Protein AF-A0A840BQQ6-F1 (afdb_mono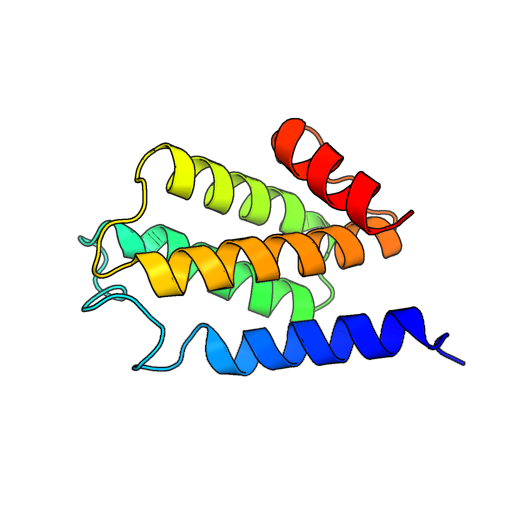mer_lite)

Radius of gyration: 14.08 Å; chains: 1; bounding box: 39×33×35 Å

Organism: NCBI:txid1193620

Foldseek 3Di:
DDPPVVVVLVVLLVVLVVQLPDPVQAFPPLCDPPDLNVLLSVLVVVLSVCVVVVVLQCNLLSLLVNVVSCVVPPDDPRCVRSVVSSLVNSLSSCVVSVVVVHDSPPSHDPVSVVVSVVVVD

Sequence (121 aa):
MMGPSELELFEQIAKFHRELNRAEVVPPNCYRRNKVHYDLVSYINNIIGLVLSENYEVIPVFIGRALSHMEAFPSNSESLHYYSCVNRYLALVATLVLSRGVSLGDFVPAPFVEAICVNAS

Structure (mmCIF, N/CA/C/O backbone):
data_AF-A0A840BQQ6-F1
#
_entry.id   AF-A0A840BQQ6-F1
#
loop_
_atom_site.group_PDB
_atom_site.id
_atom_site.type_symbol
_atom_site.label_atom_id
_atom_site.label_alt_id
_atom_site.label_comp_id
_atom_site.label_asym_id
_atom_site.label_entity_id
_atom_site.label_seq_id
_atom_site.pdbx_PDB_ins_code
_atom_site.Cartn_x
_atom_site.Cartn_y
_atom_site.Cartn_z
_atom_site.occupancy
_atom_site.B_iso_or_equiv
_atom_site.auth_seq_id
_atom_site.auth_comp_id
_atom_site.auth_asym_id
_atom_site.auth_atom_id
_atom_site.pdbx_PDB_model_num
ATOM 1 N N . MET A 1 1 ? -22.653 6.569 12.308 1.00 38.62 1 MET A N 1
ATOM 2 C CA . MET A 1 1 ? -22.471 7.667 11.335 1.00 38.62 1 MET A CA 1
ATOM 3 C C . MET A 1 1 ? -20.981 7.727 11.058 1.00 38.62 1 MET A C 1
ATOM 5 O O . MET A 1 1 ? -20.256 8.098 11.969 1.00 38.62 1 MET A O 1
ATOM 9 N N . MET A 1 2 ? -20.514 7.246 9.902 1.00 47.22 2 MET A N 1
ATOM 10 C CA . MET A 1 2 ? -19.114 7.459 9.509 1.00 47.22 2 MET A CA 1
ATOM 11 C C . MET A 1 2 ? -18.951 8.949 9.211 1.00 47.22 2 MET A C 1
ATOM 13 O O . MET A 1 2 ? -19.800 9.529 8.531 1.00 47.22 2 MET A O 1
ATOM 17 N N . GLY A 1 3 ? -17.930 9.582 9.787 1.00 41.28 3 GLY A N 1
ATOM 18 C CA . GLY A 1 3 ? -17.618 10.975 9.485 1.00 41.28 3 GLY A CA 1
ATOM 19 C C . GLY A 1 3 ? -17.190 11.124 8.019 1.00 41.28 3 GLY A C 1
ATOM 20 O O . GLY A 1 3 ? -16.698 10.154 7.436 1.00 41.28 3 GLY A O 1
ATOM 21 N N . PRO A 1 4 ? -17.351 12.316 7.419 1.00 52.28 4 PRO A N 1
ATOM 22 C CA . PRO A 1 4 ? -17.025 12.559 6.013 1.00 52.28 4 PRO A CA 1
ATOM 23 C C . PRO A 1 4 ? -15.598 12.131 5.605 1.00 52.28 4 PRO A C 1
ATOM 25 O O . PRO A 1 4 ? -15.413 11.693 4.479 1.00 52.28 4 PRO A O 1
ATOM 28 N N . SER A 1 5 ? -14.619 12.116 6.521 1.00 80.94 5 SER A N 1
ATOM 29 C CA . SER A 1 5 ? -13.230 11.714 6.233 1.00 80.94 5 SER A CA 1
ATOM 30 C C . SER A 1 5 ? -12.984 10.202 6.092 1.00 80.94 5 SER A C 1
ATOM 32 O O . SER A 1 5 ? -12.063 9.794 5.386 1.00 80.94 5 SER A O 1
ATOM 34 N N . GLU A 1 6 ? -13.770 9.344 6.752 1.00 83.50 6 GLU A N 1
ATOM 35 C CA . GLU A 1 6 ? -13.537 7.889 6.731 1.00 83.50 6 GLU A CA 1
ATOM 36 C C . GLU A 1 6 ? -14.132 7.251 5.471 1.00 83.50 6 GLU A C 1
ATOM 38 O O . GLU A 1 6 ? -13.497 6.410 4.834 1.00 83.50 6 GLU A O 1
ATOM 43 N N . LEU A 1 7 ? -15.327 7.698 5.071 1.00 86.69 7 LEU A N 1
ATOM 44 C CA . LEU A 1 7 ? -15.963 7.253 3.832 1.00 86.69 7 LEU A CA 1
ATOM 45 C C . LEU A 1 7 ? -15.095 7.597 2.613 1.00 86.69 7 LEU A C 1
ATOM 47 O O . LEU A 1 7 ? -14.828 6.727 1.786 1.00 86.69 7 LEU A O 1
ATOM 51 N N . GLU A 1 8 ? -14.584 8.829 2.547 1.00 90.56 8 GLU A N 1
ATOM 52 C CA . GLU A 1 8 ? -13.683 9.278 1.480 1.00 90.56 8 GLU A CA 1
ATOM 53 C C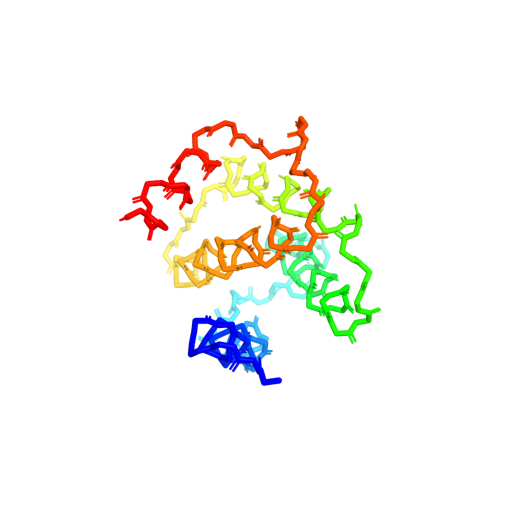 . GLU A 1 8 ? -12.391 8.447 1.415 1.00 90.56 8 GLU A C 1
ATOM 55 O O . GLU A 1 8 ? -11.898 8.138 0.325 1.00 90.56 8 GLU A O 1
ATOM 60 N N . LEU A 1 9 ? -11.838 8.045 2.566 1.00 91.81 9 LEU A N 1
ATOM 61 C CA . LEU A 1 9 ? -10.665 7.172 2.624 1.00 91.81 9 LEU A CA 1
ATOM 62 C C . LEU A 1 9 ? -10.972 5.788 2.034 1.00 91.81 9 LEU A C 1
ATOM 64 O O . LEU A 1 9 ? -10.213 5.287 1.198 1.00 91.81 9 LEU A O 1
ATOM 68 N N . PHE A 1 10 ? -12.097 5.184 2.421 1.00 93.19 10 PHE A N 1
ATOM 69 C CA . PHE A 1 10 ? -12.512 3.883 1.894 1.00 93.19 10 PHE A CA 1
ATOM 70 C C . PHE A 1 10 ? -12.807 3.919 0.397 1.00 93.19 10 PHE A C 1
ATOM 72 O O . PHE A 1 10 ? -12.411 2.998 -0.320 1.00 93.19 10 PHE A O 1
ATOM 79 N N . GLU A 1 11 ? -13.446 4.974 -0.104 1.00 94.69 11 GLU A N 1
ATOM 80 C CA . GLU A 1 11 ? -13.712 5.134 -1.535 1.00 94.69 11 GLU A CA 1
ATOM 81 C C . GLU A 1 11 ? -12.416 5.224 -2.352 1.00 94.69 11 GLU A C 1
ATOM 83 O O . GLU A 1 11 ? -12.290 4.576 -3.401 1.00 94.69 11 GLU A O 1
ATOM 88 N N . GLN A 1 12 ? -11.423 5.964 -1.853 1.00 95.38 12 GLN A N 1
ATOM 89 C CA . GLN A 1 12 ? -10.105 6.055 -2.483 1.00 95.38 12 GLN A CA 1
ATOM 90 C C . GLN A 1 12 ? -9.365 4.713 -2.457 1.00 95.38 12 GLN A C 1
ATOM 92 O O . GLN A 1 12 ? -8.835 4.283 -3.484 1.00 95.38 12 GLN A O 1
ATOM 97 N N . ILE A 1 13 ? -9.368 4.013 -1.320 1.00 96.94 13 ILE A N 1
ATOM 98 C CA . ILE A 1 13 ? -8.776 2.673 -1.195 1.00 96.94 13 ILE A CA 1
ATOM 99 C C . ILE A 1 13 ? -9.452 1.692 -2.165 1.00 96.94 13 ILE A C 1
ATOM 101 O O . ILE A 1 13 ? -8.769 0.986 -2.910 1.00 96.94 13 ILE A O 1
ATOM 105 N N . ALA A 1 14 ? -10.785 1.696 -2.229 1.00 96.31 14 ALA A N 1
ATOM 106 C CA . ALA A 1 14 ? -11.554 0.833 -3.120 1.00 96.31 14 ALA A CA 1
ATOM 107 C C . ALA A 1 14 ? -11.288 1.139 -4.602 1.00 96.31 14 ALA A C 1
ATOM 109 O O . ALA A 1 14 ? -11.308 0.232 -5.440 1.00 96.31 14 ALA A O 1
ATOM 110 N N . LYS A 1 15 ? -11.018 2.403 -4.953 1.00 96.62 15 LYS A N 1
ATOM 111 C CA . LYS A 1 15 ? -10.566 2.770 -6.301 1.00 96.62 15 LYS A CA 1
ATOM 112 C C . LYS A 1 15 ? -9.240 2.084 -6.637 1.00 96.62 15 LYS A C 1
ATOM 114 O O . LYS A 1 15 ? -9.156 1.436 -7.678 1.00 96.62 15 LYS A O 1
ATOM 119 N N . PHE A 1 16 ? -8.259 2.131 -5.739 1.00 97.69 16 PHE A N 1
ATOM 120 C CA . PHE A 1 16 ? -6.977 1.452 -5.943 1.00 97.69 16 PHE A CA 1
ATOM 121 C C . PHE A 1 16 ? -7.102 -0.071 -6.017 1.00 97.69 16 PHE A C 1
ATOM 123 O O . PHE A 1 16 ? -6.441 -0.685 -6.855 1.00 97.69 16 PHE A O 1
ATOM 130 N N . HIS A 1 17 ? -7.984 -0.691 -5.224 1.00 96.81 17 HIS A N 1
ATOM 131 C CA . HIS A 1 17 ? -8.252 -2.136 -5.315 1.00 96.81 17 HIS A CA 1
ATOM 132 C C . HIS A 1 17 ? -8.684 -2.564 -6.722 1.00 96.81 17 HIS A C 1
ATOM 134 O O . HIS A 1 17 ? -8.310 -3.640 -7.185 1.00 96.81 17 HIS A O 1
ATOM 140 N N . ARG A 1 18 ? -9.439 -1.706 -7.420 1.00 94.06 18 ARG A N 1
ATOM 141 C CA . ARG A 1 18 ? -9.864 -1.941 -8.807 1.00 94.06 18 ARG A CA 1
ATOM 142 C C . ARG A 1 18 ? -8.781 -1.630 -9.837 1.00 94.06 18 ARG A C 1
ATOM 144 O O . ARG A 1 18 ? -8.871 -2.137 -10.948 1.00 94.06 18 ARG A O 1
ATOM 151 N N . GLU A 1 19 ? -7.803 -0.788 -9.512 1.00 95.50 19 GLU A N 1
ATOM 152 C CA . GLU A 1 19 ? -6.789 -0.292 -10.453 1.00 95.50 19 GLU A CA 1
ATOM 153 C C . GLU A 1 19 ? -5.489 -1.104 -10.427 1.00 95.50 19 GLU A C 1
ATOM 155 O O . GLU A 1 19 ? -4.955 -1.422 -11.487 1.00 95.50 19 GLU A O 1
ATOM 160 N N . LEU A 1 20 ? -4.998 -1.492 -9.247 1.00 96.06 20 LEU A N 1
ATOM 161 C CA . LEU A 1 20 ? -3.646 -2.044 -9.057 1.00 96.06 20 LEU A CA 1
ATOM 162 C C . LEU A 1 20 ? -3.408 -3.429 -9.682 1.00 96.06 20 LEU A C 1
ATOM 164 O O . LEU A 1 20 ? -2.266 -3.870 -9.736 1.00 96.06 20 LEU A O 1
ATOM 168 N N . ASN A 1 21 ? -4.452 -4.101 -10.171 1.00 92.44 21 ASN A N 1
ATOM 169 C CA . ASN A 1 21 ? -4.346 -5.357 -10.925 1.00 92.44 21 ASN A CA 1
ATOM 170 C C . ASN A 1 21 ? -4.819 -5.236 -12.381 1.00 92.44 21 ASN A C 1
ATOM 172 O O . ASN A 1 21 ? -4.933 -6.246 -13.076 1.00 92.44 21 ASN A O 1
ATOM 176 N N . ARG A 1 22 ? -5.127 -4.027 -12.865 1.00 94.81 22 ARG A N 1
ATOM 177 C CA . ARG A 1 22 ? -5.519 -3.842 -14.268 1.00 94.81 22 ARG A CA 1
ATOM 178 C C . ARG A 1 22 ? -4.319 -4.072 -15.175 1.00 94.81 22 ARG A C 1
ATOM 180 O O . ARG A 1 22 ? -3.210 -3.645 -14.856 1.00 94.81 22 ARG A O 1
ATOM 187 N N . ALA A 1 23 ? -4.562 -4.701 -16.323 1.00 91.88 23 ALA A N 1
ATOM 188 C CA . ALA A 1 23 ? -3.521 -5.041 -17.290 1.00 91.88 23 ALA A CA 1
ATOM 189 C C . ALA A 1 23 ? -2.743 -3.809 -17.781 1.00 91.88 23 ALA A C 1
ATOM 191 O O . ALA A 1 23 ? -1.561 -3.920 -18.088 1.00 91.88 23 ALA A O 1
ATOM 192 N N . GLU A 1 24 ? -3.387 -2.640 -17.815 1.00 93.00 24 GLU A N 1
ATOM 193 C CA . GLU A 1 24 ? -2.779 -1.377 -18.245 1.00 93.00 24 GLU A CA 1
ATOM 194 C C . GLU A 1 24 ? -1.968 -0.679 -17.138 1.00 93.00 24 GLU A C 1
ATOM 196 O O . GLU A 1 24 ? -1.270 0.295 -17.410 1.00 93.00 24 GLU A O 1
ATOM 201 N N . VAL A 1 25 ? -2.082 -1.143 -15.890 1.00 93.69 25 VAL A N 1
ATOM 202 C CA . VAL A 1 25 ? -1.457 -0.525 -14.710 1.00 93.69 25 VAL A CA 1
ATOM 203 C C . VAL A 1 25 ? -0.264 -1.340 -14.225 1.00 93.69 25 VAL A C 1
ATOM 205 O O . VAL A 1 25 ? 0.751 -0.767 -13.827 1.00 93.69 25 VAL A O 1
ATOM 208 N N . VAL A 1 26 ? -0.375 -2.669 -14.233 1.00 94.81 26 VAL A N 1
ATOM 209 C CA . VAL A 1 26 ? 0.698 -3.544 -13.752 1.00 94.81 26 VAL A CA 1
ATOM 210 C C . VAL A 1 26 ? 1.896 -3.567 -14.709 1.00 94.81 26 VAL A C 1
ATOM 212 O O . VAL A 1 26 ? 1.714 -3.483 -15.925 1.00 94.81 26 VAL A O 1
ATOM 215 N N . PRO A 1 27 ? 3.132 -3.743 -14.204 1.00 93.81 27 PRO A N 1
ATOM 216 C CA . PRO A 1 27 ? 4.296 -3.858 -15.069 1.00 93.81 27 PRO A CA 1
ATOM 217 C C . PRO A 1 27 ? 4.212 -5.102 -15.974 1.00 93.81 27 PRO A C 1
ATOM 219 O O . PRO A 1 27 ? 3.694 -6.146 -15.554 1.00 93.81 27 PRO A O 1
ATOM 222 N N . PRO A 1 28 ? 4.787 -5.065 -17.187 1.00 91.31 28 PRO A N 1
ATOM 223 C CA . PRO A 1 28 ? 4.784 -6.211 -18.087 1.00 91.31 28 PRO A CA 1
ATOM 224 C C . PRO A 1 28 ? 5.361 -7.476 -17.435 1.00 91.31 28 PRO A C 1
ATOM 226 O O . PRO A 1 28 ? 6.443 -7.472 -16.851 1.00 91.31 28 PRO A O 1
ATOM 229 N N . ASN A 1 29 ? 4.665 -8.607 -17.592 1.00 90.56 29 ASN A N 1
ATOM 230 C CA . ASN A 1 29 ? 5.073 -9.918 -17.066 1.00 90.56 29 ASN A CA 1
ATOM 231 C C . ASN A 1 29 ? 5.260 -9.989 -15.535 1.00 90.56 29 ASN A C 1
ATOM 233 O O . ASN A 1 29 ? 5.891 -10.938 -15.060 1.00 90.56 29 ASN A O 1
ATOM 237 N N . CYS A 1 30 ? 4.712 -9.050 -14.758 1.00 90.38 30 CYS A N 1
ATOM 238 C CA . CYS A 1 30 ? 4.908 -8.993 -13.306 1.00 90.38 30 CYS A CA 1
ATOM 239 C C . CYS A 1 30 ? 4.442 -10.254 -12.559 1.00 90.38 30 CYS A C 1
ATOM 241 O O . CYS A 1 30 ? 4.965 -10.553 -11.499 1.00 90.38 30 CYS A O 1
ATOM 243 N N . TYR A 1 31 ? 3.522 -11.047 -13.116 1.00 91.12 31 TYR A N 1
ATOM 244 C CA . TYR A 1 31 ? 3.052 -12.293 -12.494 1.00 91.12 31 TYR A CA 1
ATOM 245 C C . TYR A 1 31 ? 3.985 -13.500 -12.698 1.00 91.12 31 TYR A C 1
ATOM 247 O O . TYR A 1 31 ? 3.691 -14.602 -12.231 1.00 91.12 31 TYR A O 1
ATOM 255 N N . ARG A 1 32 ? 5.128 -13.331 -13.378 1.00 92.44 32 ARG A N 1
ATOM 256 C CA . ARG A 1 32 ? 6.155 -14.377 -13.473 1.00 92.44 32 ARG A CA 1
ATOM 257 C C . ARG A 1 32 ? 7.092 -14.289 -12.270 1.00 92.44 32 ARG A C 1
ATOM 259 O O . ARG A 1 32 ? 7.750 -13.275 -12.086 1.00 92.44 32 ARG A O 1
ATOM 266 N N . ARG A 1 33 ? 7.233 -15.384 -11.516 1.00 86.50 33 ARG A N 1
ATOM 267 C CA . ARG A 1 33 ? 8.048 -15.448 -10.281 1.00 86.50 33 ARG A CA 1
ATOM 268 C C . ARG A 1 33 ? 9.509 -15.027 -10.434 1.00 86.50 33 ARG A C 1
ATOM 270 O O . ARG A 1 33 ? 10.132 -14.634 -9.464 1.00 86.50 33 ARG A O 1
ATOM 277 N N . ASN A 1 34 ? 10.071 -15.138 -11.635 1.00 88.38 34 ASN A N 1
ATOM 278 C CA . ASN A 1 34 ? 11.449 -14.741 -11.913 1.00 88.38 34 ASN A CA 1
ATOM 279 C C . ASN A 1 34 ? 11.592 -13.265 -12.327 1.00 88.38 34 ASN A C 1
ATOM 281 O O . ASN A 1 34 ? 12.663 -12.864 -12.781 1.00 88.38 34 ASN A O 1
ATOM 285 N N . LYS A 1 35 ? 10.521 -12.466 -12.251 1.00 90.69 35 LYS A N 1
ATOM 286 C CA . LYS A 1 35 ? 10.542 -11.033 -12.555 1.00 90.69 35 LYS A CA 1
ATOM 287 C C . LYS A 1 35 ? 10.590 -10.227 -11.271 1.00 90.69 35 LYS A C 1
ATOM 289 O O . LYS A 1 35 ? 9.881 -10.528 -10.322 1.00 90.69 35 LYS A O 1
ATOM 294 N N . VAL A 1 36 ? 11.381 -9.156 -11.300 1.00 91.44 36 VAL A N 1
ATOM 295 C CA . VAL A 1 36 ? 11.613 -8.280 -10.145 1.00 91.44 36 VAL A CA 1
ATOM 296 C C . VAL A 1 36 ? 10.304 -7.783 -9.523 1.00 91.44 36 VAL A C 1
ATOM 298 O O . VAL A 1 36 ? 10.124 -7.881 -8.322 1.00 91.44 36 VAL A O 1
ATOM 301 N N . HIS A 1 37 ? 9.324 -7.373 -10.332 1.00 93.25 37 HIS A N 1
ATOM 302 C CA . HIS A 1 37 ? 8.067 -6.811 -9.826 1.00 93.25 37 HIS A CA 1
ATOM 303 C C . HIS A 1 37 ? 7.075 -7.842 -9.260 1.00 93.25 37 HIS A C 1
ATOM 305 O O . HIS A 1 37 ? 6.025 -7.441 -8.760 1.00 93.25 37 HIS A O 1
ATOM 311 N N . TYR A 1 38 ? 7.375 -9.146 -9.325 1.00 95.94 38 TYR A N 1
ATOM 312 C CA . TYR A 1 38 ? 6.488 -10.188 -8.797 1.00 95.94 38 TYR A CA 1
ATOM 313 C C . TYR A 1 38 ? 6.235 -10.028 -7.301 1.00 95.94 38 TYR A C 1
ATOM 315 O O . TYR A 1 38 ? 5.088 -10.115 -6.855 1.00 95.94 38 TYR A O 1
ATOM 323 N N . ASP A 1 39 ? 7.292 -9.753 -6.540 1.00 96.81 39 ASP A N 1
ATOM 324 C CA . ASP A 1 39 ? 7.196 -9.602 -5.092 1.00 96.81 39 ASP A CA 1
ATOM 325 C C . ASP A 1 39 ? 6.354 -8.383 -4.729 1.00 96.81 39 ASP A C 1
ATOM 327 O O . ASP A 1 39 ? 5.419 -8.507 -3.941 1.00 96.81 39 ASP A O 1
ATOM 331 N N . LEU A 1 40 ? 6.602 -7.233 -5.370 1.00 97.44 40 LEU A N 1
ATOM 332 C CA . LEU A 1 40 ? 5.828 -6.018 -5.122 1.00 97.44 40 LEU A CA 1
ATOM 333 C C . LEU A 1 40 ? 4.338 -6.234 -5.396 1.00 97.44 40 LEU A C 1
ATOM 335 O O . LEU A 1 40 ? 3.515 -5.967 -4.526 1.00 97.44 40 LEU A O 1
ATOM 339 N N . VAL A 1 41 ? 3.986 -6.782 -6.563 1.00 97.19 41 VAL A N 1
ATOM 340 C CA . VAL A 1 41 ? 2.583 -7.067 -6.908 1.00 97.19 41 VAL A CA 1
ATOM 341 C C . VAL A 1 41 ? 1.956 -8.047 -5.913 1.00 97.19 41 VAL A C 1
ATOM 343 O O . VAL A 1 41 ? 0.810 -7.871 -5.500 1.00 97.19 41 VAL A O 1
ATOM 346 N N . SER A 1 42 ? 2.713 -9.050 -5.467 1.00 97.94 42 SER A N 1
ATOM 347 C CA . SER A 1 42 ? 2.251 -10.012 -4.463 1.00 97.94 42 SER A CA 1
ATOM 348 C C . SER A 1 42 ? 2.024 -9.362 -3.095 1.00 97.94 42 SER A C 1
ATOM 350 O O . SER A 1 42 ? 1.033 -9.668 -2.432 1.00 97.94 42 SER A O 1
ATOM 352 N N . TYR A 1 43 ? 2.896 -8.449 -2.659 1.00 98.38 43 TYR A N 1
ATOM 353 C CA . TYR A 1 43 ? 2.707 -7.699 -1.415 1.00 98.38 43 TYR A CA 1
ATOM 354 C C . TYR A 1 43 ? 1.459 -6.825 -1.481 1.00 98.38 43 TYR A C 1
ATOM 356 O O . TYR A 1 43 ? 0.650 -6.863 -0.558 1.00 98.38 43 TYR A O 1
ATOM 364 N N . ILE A 1 44 ? 1.245 -6.123 -2.593 1.00 98.44 44 ILE A N 1
ATOM 365 C CA . ILE A 1 44 ? 0.056 -5.290 -2.794 1.00 98.44 44 ILE A CA 1
ATOM 366 C C . ILE A 1 44 ? -1.219 -6.131 -2.784 1.00 98.44 44 ILE A C 1
ATOM 368 O O . ILE A 1 44 ? -2.174 -5.776 -2.098 1.00 98.44 44 ILE A O 1
ATOM 372 N N . ASN A 1 45 ? -1.220 -7.287 -3.444 1.00 98.19 45 ASN A N 1
ATOM 373 C CA . ASN A 1 45 ? -2.368 -8.194 -3.423 1.00 98.19 45 ASN A CA 1
ATOM 374 C C . ASN A 1 45 ? -2.660 -8.754 -2.027 1.00 98.19 45 ASN A C 1
ATOM 376 O O . ASN A 1 45 ? -3.827 -8.860 -1.648 1.00 98.19 45 ASN A O 1
ATOM 380 N N . ASN A 1 46 ? -1.625 -9.049 -1.237 1.00 98.56 46 ASN A N 1
ATOM 381 C CA . ASN A 1 46 ? -1.809 -9.434 0.160 1.00 98.56 46 ASN A CA 1
ATOM 382 C C . ASN A 1 46 ? -2.392 -8.284 0.988 1.00 98.56 46 ASN A C 1
ATOM 384 O O . ASN A 1 46 ? -3.326 -8.517 1.747 1.00 98.56 46 ASN A O 1
ATOM 388 N N . ILE A 1 47 ? -1.912 -7.047 0.816 1.00 98.56 47 ILE A N 1
ATOM 389 C CA . ILE A 1 47 ? -2.472 -5.877 1.512 1.00 98.56 47 ILE A CA 1
ATOM 390 C C . ILE A 1 47 ? -3.951 -5.696 1.154 1.00 98.56 47 ILE A C 1
ATOM 392 O O . ILE A 1 47 ? -4.766 -5.523 2.055 1.00 98.56 47 ILE A O 1
ATOM 396 N N . ILE A 1 48 ? -4.321 -5.800 -0.127 1.00 98.50 48 ILE A N 1
ATOM 397 C CA . ILE A 1 48 ? -5.726 -5.734 -0.560 1.00 98.50 48 ILE A CA 1
ATOM 398 C C . ILE A 1 48 ? -6.553 -6.808 0.157 1.00 98.50 48 ILE A C 1
ATOM 400 O O . ILE A 1 48 ? -7.583 -6.489 0.749 1.00 98.50 48 ILE A O 1
ATOM 404 N N . GLY A 1 49 ? -6.087 -8.060 0.156 1.00 98.50 49 GLY A N 1
ATOM 405 C CA . GLY A 1 49 ? -6.764 -9.159 0.846 1.00 98.50 49 GLY A CA 1
ATOM 406 C C . GLY A 1 49 ? -6.918 -8.919 2.351 1.00 98.50 49 GLY A C 1
ATOM 407 O O . GLY A 1 49 ? -7.991 -9.165 2.901 1.00 98.50 49 GLY A O 1
ATOM 408 N N . LEU A 1 50 ? -5.885 -8.388 3.008 1.00 98.50 50 LEU A N 1
ATOM 409 C CA . LEU A 1 50 ? -5.904 -8.059 4.436 1.00 98.50 50 LEU A CA 1
ATOM 410 C C . LEU A 1 50 ? -6.864 -6.908 4.756 1.00 98.50 50 LEU A C 1
ATOM 412 O O . LEU A 1 50 ? -7.592 -7.004 5.740 1.00 98.50 50 LEU A O 1
ATOM 416 N N . VAL A 1 51 ? -6.924 -5.867 3.917 1.00 97.94 51 VAL A N 1
ATOM 417 C CA . VAL A 1 51 ? -7.902 -4.773 4.061 1.00 97.94 51 VAL A CA 1
ATOM 418 C C . VAL A 1 51 ? -9.328 -5.305 3.931 1.00 97.94 51 VAL A C 1
ATOM 420 O O . VAL A 1 51 ? -10.166 -4.989 4.770 1.00 97.94 51 VAL A O 1
ATOM 423 N N . LEU A 1 52 ? -9.600 -6.122 2.908 1.00 97.50 52 LEU A N 1
ATOM 424 C CA . LEU A 1 52 ? -10.928 -6.705 2.671 1.00 97.50 52 LEU A CA 1
ATOM 425 C C . LEU A 1 52 ? -11.356 -7.689 3.768 1.00 97.50 52 LEU A C 1
ATOM 427 O O . LEU A 1 52 ? -12.548 -7.895 3.966 1.00 97.50 52 LEU A O 1
ATOM 431 N N . SER A 1 53 ? -10.390 -8.295 4.457 1.00 97.81 53 SER A N 1
ATOM 432 C CA . SER A 1 53 ? -10.626 -9.243 5.554 1.00 97.81 53 SER A CA 1
ATOM 433 C C . SER A 1 53 ? -10.531 -8.592 6.938 1.00 97.81 53 SER A C 1
ATOM 435 O O . SER A 1 53 ? -10.543 -9.308 7.934 1.00 97.81 53 SER A O 1
ATOM 437 N N . GLU A 1 54 ? -10.363 -7.266 7.000 1.00 96.81 54 GLU A N 1
ATOM 438 C CA . GLU A 1 54 ? -10.212 -6.478 8.234 1.00 96.81 54 GLU A CA 1
ATOM 439 C C . GLU A 1 54 ? -9.063 -6.947 9.153 1.00 96.81 54 GLU A C 1
ATOM 441 O O . GLU A 1 54 ? -9.046 -6.684 10.355 1.00 96.81 54 GLU A O 1
ATOM 446 N N . ASN A 1 55 ? -8.051 -7.613 8.590 1.00 97.44 55 ASN A N 1
ATOM 447 C CA . ASN A 1 55 ? -6.881 -8.087 9.328 1.00 97.44 55 ASN A CA 1
ATOM 448 C C . ASN A 1 55 ? -5.767 -7.030 9.305 1.00 97.44 55 ASN A C 1
ATOM 450 O O . ASN A 1 55 ? -4.734 -7.189 8.646 1.00 97.44 55 ASN A O 1
ATOM 454 N N . TYR A 1 56 ? -6.014 -5.918 9.999 1.00 96.31 56 TYR A N 1
ATOM 455 C CA . TYR A 1 56 ? -5.153 -4.734 9.965 1.00 96.31 56 TYR A CA 1
ATOM 456 C C . TYR A 1 56 ? -3.792 -4.933 10.650 1.00 96.31 56 TYR A C 1
ATOM 458 O O . TYR A 1 56 ? -2.815 -4.328 10.221 1.00 96.31 56 TYR A O 1
ATOM 466 N N . GLU A 1 57 ? -3.698 -5.827 11.638 1.00 95.69 57 GLU A N 1
ATOM 467 C CA . GLU A 1 57 ? -2.472 -6.096 12.415 1.00 95.69 57 GLU A CA 1
ATOM 468 C C . GLU A 1 57 ? -1.292 -6.577 11.555 1.00 95.69 57 GLU A C 1
ATOM 470 O O . GLU A 1 57 ? -0.128 -6.323 11.858 1.00 95.69 57 GLU A O 1
ATOM 475 N N . VAL A 1 58 ? -1.576 -7.273 10.452 1.00 96.00 58 VAL A N 1
ATOM 476 C CA . VAL A 1 58 ? -0.539 -7.850 9.579 1.00 96.00 58 VAL A CA 1
ATOM 477 C C . VAL A 1 58 ? -0.119 -6.878 8.470 1.00 96.00 58 VAL A C 1
ATOM 479 O O . VAL A 1 58 ? 0.951 -7.026 7.873 1.00 96.00 58 VAL A O 1
ATOM 482 N N . ILE A 1 59 ? -0.934 -5.862 8.182 1.00 97.69 59 ILE A N 1
ATOM 483 C CA . ILE A 1 59 ? -0.703 -4.928 7.076 1.00 97.69 59 ILE A CA 1
ATOM 484 C C . ILE A 1 59 ? 0.639 -4.178 7.185 1.00 97.69 59 ILE A C 1
ATOM 486 O O . ILE A 1 59 ? 1.333 -4.127 6.163 1.00 97.69 59 ILE A O 1
ATOM 490 N N . PRO A 1 60 ? 1.071 -3.655 8.356 1.00 96.81 60 PRO A N 1
ATOM 491 C CA . PRO A 1 60 ? 2.357 -2.962 8.487 1.00 96.81 60 PRO A CA 1
ATOM 492 C C . PRO A 1 60 ? 3.553 -3.758 7.957 1.00 96.81 60 PRO A C 1
ATOM 494 O O . PRO A 1 60 ? 4.424 -3.200 7.291 1.00 96.81 60 PRO A O 1
ATOM 497 N N . VAL A 1 61 ? 3.559 -5.081 8.161 1.00 96.38 61 VAL A N 1
ATOM 498 C CA . VAL A 1 61 ? 4.622 -5.973 7.670 1.00 96.38 61 VAL A CA 1
ATOM 499 C C . VAL A 1 61 ? 4.718 -5.925 6.145 1.00 96.38 61 VAL A C 1
ATOM 501 O O . VAL A 1 61 ? 5.814 -5.889 5.584 1.00 96.38 61 VAL A O 1
ATOM 504 N N . PHE A 1 62 ? 3.580 -5.926 5.451 1.00 98.06 62 PHE A N 1
ATOM 505 C CA . PHE A 1 62 ? 3.557 -5.881 3.991 1.00 98.06 62 PHE A CA 1
ATOM 506 C C . PHE A 1 62 ? 3.797 -4.477 3.434 1.00 98.06 62 PHE A C 1
ATOM 508 O O . PHE A 1 62 ? 4.415 -4.372 2.374 1.00 98.06 62 PHE A O 1
ATOM 515 N N . ILE A 1 63 ? 3.392 -3.419 4.146 1.00 97.75 63 ILE A N 1
ATOM 516 C CA . ILE A 1 63 ? 3.791 -2.042 3.810 1.00 97.75 63 ILE A CA 1
ATOM 517 C C . ILE A 1 63 ? 5.319 -1.938 3.849 1.00 97.75 63 ILE A C 1
ATOM 519 O O . ILE A 1 63 ? 5.925 -1.524 2.862 1.00 97.75 63 ILE A O 1
ATOM 523 N N . GLY A 1 64 ? 5.946 -2.398 4.935 1.00 96.50 64 GLY A N 1
ATOM 524 C CA . GLY A 1 64 ? 7.401 -2.420 5.078 1.00 96.50 64 GLY A CA 1
ATOM 525 C C . GLY A 1 64 ? 8.100 -3.159 3.941 1.00 96.50 64 GLY A C 1
ATOM 526 O O . GLY A 1 64 ? 8.968 -2.607 3.269 1.00 96.50 64 GLY A O 1
ATOM 527 N N . ARG A 1 65 ? 7.652 -4.385 3.643 1.00 97.25 65 ARG A N 1
ATOM 528 C CA . ARG A 1 65 ? 8.191 -5.191 2.532 1.00 97.25 65 ARG A CA 1
ATOM 529 C C . ARG A 1 65 ? 8.057 -4.507 1.173 1.00 97.25 65 ARG A C 1
ATOM 531 O O . ARG A 1 65 ? 8.984 -4.590 0.370 1.00 97.25 65 ARG A O 1
ATOM 538 N N . ALA A 1 66 ? 6.927 -3.852 0.905 1.00 97.81 66 ALA A N 1
ATOM 539 C CA . ALA A 1 66 ? 6.717 -3.123 -0.341 1.00 97.81 66 ALA A CA 1
ATOM 540 C C . ALA A 1 66 ? 7.679 -1.932 -0.459 1.00 97.81 66 ALA A C 1
ATOM 542 O O . ALA A 1 66 ? 8.325 -1.779 -1.494 1.00 97.81 66 ALA A O 1
ATOM 543 N N . LEU A 1 67 ? 7.840 -1.147 0.609 1.00 96.75 67 LEU A N 1
ATOM 544 C CA . LEU A 1 67 ? 8.753 -0.003 0.632 1.00 96.75 67 LEU A CA 1
ATOM 545 C C . LEU A 1 67 ? 10.215 -0.437 0.478 1.00 96.75 67 LEU A C 1
ATOM 547 O O . LEU A 1 67 ? 10.906 0.082 -0.397 1.00 96.75 67 LEU A O 1
ATOM 551 N N . SER A 1 68 ? 10.663 -1.448 1.229 1.00 95.88 68 SER A N 1
ATOM 552 C CA . SER A 1 68 ? 12.018 -2.001 1.084 1.00 95.88 68 SER A CA 1
ATOM 553 C C . SER A 1 68 ? 12.266 -2.568 -0.315 1.00 95.88 68 SER A C 1
ATOM 555 O O . SER A 1 68 ? 13.361 -2.429 -0.855 1.00 95.88 68 SER A O 1
ATOM 557 N N . HIS A 1 69 ? 11.256 -3.185 -0.939 1.00 96.31 69 HIS A N 1
ATOM 558 C CA . HIS A 1 69 ? 11.367 -3.636 -2.325 1.00 96.31 69 HIS A CA 1
ATOM 559 C C . HIS A 1 69 ? 11.542 -2.459 -3.290 1.00 96.31 69 HIS A C 1
ATOM 561 O O . HIS A 1 69 ? 12.396 -2.516 -4.169 1.00 96.31 69 HIS A O 1
ATOM 567 N N . MET A 1 70 ? 10.747 -1.398 -3.143 1.00 96.44 70 MET A N 1
ATOM 568 C CA . MET A 1 70 ? 10.818 -0.223 -4.016 1.00 96.44 70 MET A CA 1
ATOM 569 C C . MET A 1 70 ? 12.134 0.548 -3.859 1.00 96.44 70 MET A C 1
ATOM 571 O O . MET A 1 70 ? 12.609 1.126 -4.835 1.00 96.44 70 MET A O 1
ATOM 575 N N . GLU A 1 71 ? 12.733 0.527 -2.669 1.00 95.50 71 GLU A N 1
ATOM 576 C CA . GLU A 1 71 ? 14.071 1.064 -2.413 1.00 95.50 71 GLU A CA 1
ATOM 577 C C . GLU A 1 71 ? 15.166 0.208 -3.067 1.00 95.50 71 GLU A C 1
ATOM 579 O O . GLU A 1 71 ? 16.017 0.731 -3.786 1.00 95.50 71 GLU A O 1
ATOM 584 N N . ALA A 1 72 ? 15.123 -1.115 -2.874 1.00 96.25 72 ALA A N 1
ATOM 585 C CA . ALA A 1 72 ? 16.104 -2.042 -3.444 1.00 96.25 72 ALA A CA 1
ATOM 586 C C . ALA A 1 72 ? 16.012 -2.149 -4.977 1.00 96.25 72 ALA A C 1
ATOM 588 O O . ALA A 1 72 ? 17.018 -2.375 -5.654 1.00 96.25 72 ALA A O 1
ATOM 589 N N . PHE A 1 73 ? 14.809 -1.980 -5.527 1.00 96.00 73 PHE A N 1
ATOM 590 C CA . PHE A 1 73 ? 14.519 -2.052 -6.956 1.00 96.00 73 PHE A CA 1
ATOM 591 C C . PHE A 1 73 ? 13.743 -0.808 -7.401 1.00 96.00 73 PHE A C 1
ATOM 593 O O . PHE A 1 73 ? 12.520 -0.885 -7.586 1.00 96.00 73 PHE A O 1
ATOM 600 N N . PRO A 1 74 ? 14.433 0.333 -7.594 1.00 95.56 74 PRO A N 1
ATOM 601 C CA . PRO A 1 74 ? 13.806 1.573 -8.031 1.00 95.56 74 PRO A CA 1
ATOM 602 C C . PRO A 1 74 ? 13.021 1.407 -9.335 1.00 95.56 74 PRO A C 1
ATOM 604 O O . PRO A 1 74 ? 13.350 0.578 -10.188 1.00 95.56 74 PRO A O 1
ATOM 607 N N . SER A 1 75 ? 11.980 2.223 -9.509 1.00 95.25 75 SER A N 1
ATOM 608 C CA . SER A 1 75 ? 11.173 2.196 -10.729 1.00 95.25 75 SER A CA 1
ATOM 609 C C . SER A 1 75 ? 12.003 2.512 -11.973 1.00 95.25 75 SER A C 1
ATOM 611 O O . SER A 1 75 ? 12.880 3.376 -11.946 1.00 95.25 75 SER A O 1
ATOM 613 N N . ASN A 1 76 ? 11.636 1.893 -13.089 1.00 93.94 76 ASN A N 1
ATOM 614 C CA . ASN A 1 76 ? 12.105 2.247 -14.426 1.00 93.94 76 ASN A CA 1
ATOM 615 C C . ASN A 1 76 ? 10.924 2.766 -15.267 1.00 93.94 76 ASN A C 1
ATOM 617 O O . ASN A 1 76 ? 9.813 2.921 -14.761 1.00 93.94 76 ASN A O 1
ATOM 621 N N . SER A 1 77 ? 11.138 3.017 -16.559 1.00 93.62 77 SER A N 1
ATOM 622 C CA . SER A 1 77 ? 10.092 3.515 -17.464 1.00 93.62 77 SER A CA 1
ATOM 623 C C . SER A 1 77 ? 8.845 2.625 -17.538 1.00 93.62 77 SER A C 1
ATOM 625 O O . SER A 1 77 ? 7.749 3.141 -17.728 1.00 93.62 77 SER A O 1
ATOM 627 N N . GLU A 1 78 ? 8.991 1.308 -17.382 1.00 91.38 78 GLU A N 1
ATOM 628 C CA . GLU A 1 78 ? 7.884 0.347 -17.467 1.00 91.38 78 GLU A CA 1
ATOM 629 C C . GLU A 1 78 ? 7.091 0.239 -16.157 1.00 91.38 78 GLU A C 1
ATOM 631 O O . GLU A 1 78 ? 5.910 -0.102 -16.176 1.00 91.38 78 GLU A O 1
ATOM 636 N N . SER A 1 79 ? 7.724 0.518 -15.015 1.00 94.75 79 SER A N 1
ATOM 637 C CA . SER A 1 79 ? 7.121 0.352 -13.686 1.00 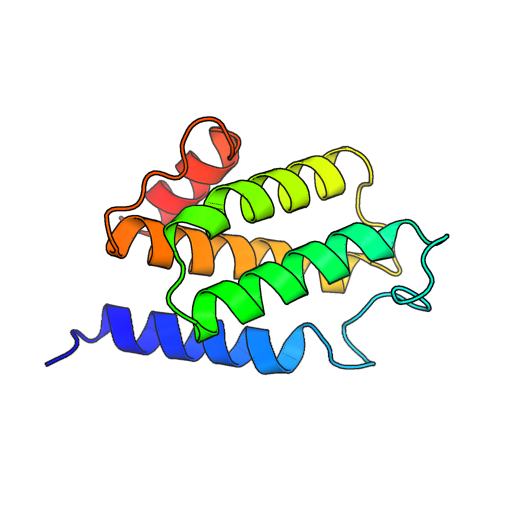94.75 79 SER A CA 1
ATOM 638 C C . SER A 1 79 ? 6.791 1.664 -12.976 1.00 94.75 79 SER A C 1
ATOM 640 O O . SER A 1 79 ? 6.122 1.636 -11.943 1.00 94.75 79 SER A O 1
ATOM 642 N N . LEU A 1 80 ? 7.195 2.813 -13.529 1.00 95.75 80 LEU A N 1
ATOM 643 C CA . LEU A 1 80 ? 7.006 4.135 -12.923 1.00 95.75 80 LEU A CA 1
ATOM 644 C C . LEU A 1 80 ? 5.544 4.421 -12.561 1.00 95.75 80 LEU A C 1
ATOM 646 O O . LEU A 1 80 ? 5.256 4.863 -11.448 1.00 95.75 80 LEU A O 1
ATOM 650 N N . HIS A 1 81 ? 4.618 4.141 -13.482 1.00 95.56 81 HIS A N 1
ATOM 651 C CA . HIS A 1 81 ? 3.193 4.349 -13.233 1.00 95.56 81 HIS A CA 1
ATOM 652 C C . HIS A 1 81 ? 2.692 3.466 -12.083 1.00 95.56 81 HIS A C 1
ATOM 654 O O . HIS A 1 81 ? 2.056 3.964 -11.154 1.00 95.56 81 HIS A O 1
ATOM 660 N N . TYR A 1 82 ? 3.059 2.182 -12.096 1.00 97.25 82 TYR A N 1
ATOM 661 C CA . TYR A 1 82 ? 2.695 1.241 -11.043 1.00 97.25 82 TYR A CA 1
ATOM 662 C C . TYR A 1 82 ? 3.233 1.674 -9.676 1.00 97.25 82 TYR A C 1
ATOM 664 O O . TYR A 1 82 ? 2.477 1.735 -8.711 1.00 97.25 82 TYR A O 1
ATOM 672 N N . TYR A 1 83 ? 4.514 2.044 -9.595 1.00 97.31 83 TYR A N 1
ATOM 673 C CA . TYR A 1 83 ? 5.162 2.473 -8.351 1.00 97.31 83 TYR A CA 1
ATOM 674 C C . TYR A 1 83 ? 4.516 3.743 -7.788 1.00 97.31 83 TYR A C 1
ATOM 676 O O . TYR A 1 83 ? 4.339 3.862 -6.576 1.00 97.31 83 TYR A O 1
ATOM 684 N N . SER A 1 84 ? 4.106 4.674 -8.654 1.00 95.69 84 SER A N 1
ATOM 685 C CA . SER A 1 84 ? 3.358 5.864 -8.239 1.00 95.69 84 SER A CA 1
ATOM 686 C C . SER A 1 84 ? 1.999 5.503 -7.626 1.00 95.69 84 SER A C 1
ATOM 688 O O . SER A 1 84 ? 1.656 5.999 -6.549 1.00 95.69 84 SER A O 1
ATOM 690 N N . CYS A 1 85 ? 1.245 4.600 -8.262 1.00 96.69 85 CYS A N 1
ATOM 691 C CA . CYS A 1 85 ? -0.022 4.100 -7.724 1.00 96.69 85 CYS A CA 1
ATOM 692 C C . CYS A 1 85 ? 0.176 3.363 -6.394 1.00 96.69 85 CYS A C 1
ATOM 694 O O . CYS A 1 85 ? -0.567 3.608 -5.445 1.00 96.69 85 CYS A O 1
ATOM 696 N N . VAL A 1 86 ? 1.205 2.517 -6.305 1.00 97.75 86 VAL A N 1
ATOM 697 C CA . VAL A 1 86 ? 1.557 1.784 -5.085 1.00 97.75 86 VAL A CA 1
ATOM 698 C C . VAL A 1 86 ? 1.877 2.741 -3.941 1.00 97.75 86 VAL A C 1
ATOM 700 O O . VAL A 1 86 ? 1.271 2.612 -2.885 1.00 97.75 86 VAL A O 1
ATOM 703 N N . ASN A 1 87 ? 2.742 3.738 -4.141 1.00 96.06 87 ASN A N 1
ATOM 704 C CA . ASN A 1 87 ? 3.079 4.704 -3.088 1.00 96.06 87 ASN A CA 1
ATOM 705 C C . ASN A 1 87 ? 1.838 5.410 -2.525 1.00 96.06 87 ASN A C 1
ATOM 707 O O . ASN A 1 87 ? 1.673 5.513 -1.309 1.00 96.06 87 ASN A O 1
ATOM 711 N N . ARG A 1 88 ? 0.931 5.856 -3.402 1.00 95.19 88 ARG A N 1
ATOM 712 C CA . ARG A 1 88 ? -0.322 6.509 -2.988 1.00 95.19 88 ARG A CA 1
ATOM 713 C C . ARG A 1 88 ? -1.243 5.551 -2.238 1.00 95.19 88 ARG A C 1
ATOM 715 O O . ARG A 1 88 ? -1.829 5.929 -1.229 1.00 95.19 88 ARG A O 1
ATOM 722 N N . TYR A 1 89 ? -1.350 4.315 -2.715 1.00 97.56 89 TYR A N 1
ATOM 723 C CA . TYR A 1 89 ? -2.146 3.283 -2.066 1.00 97.56 89 TYR A CA 1
ATOM 724 C C . TYR A 1 89 ? -1.613 2.938 -0.671 1.00 97.56 89 TYR A C 1
ATOM 726 O O . TYR A 1 89 ? -2.387 2.915 0.283 1.00 97.56 89 TYR A O 1
ATOM 734 N N . LEU A 1 90 ? -0.299 2.732 -0.533 1.00 97.25 90 LEU A N 1
ATOM 735 C CA . LEU A 1 90 ? 0.340 2.438 0.750 1.00 97.25 90 LEU A CA 1
ATOM 736 C C . LEU A 1 90 ? 0.109 3.564 1.763 1.00 97.25 90 LEU A C 1
ATOM 738 O O . LEU A 1 90 ? -0.149 3.268 2.925 1.00 97.25 90 LEU A O 1
ATOM 742 N N . ALA A 1 91 ? 0.144 4.831 1.334 1.00 94.75 91 ALA A N 1
ATOM 743 C CA . ALA A 1 91 ? -0.133 5.966 2.214 1.00 94.75 91 ALA A CA 1
ATOM 744 C C . ALA A 1 91 ? -1.580 5.946 2.740 1.00 94.75 91 ALA A C 1
ATOM 746 O O . ALA A 1 91 ? -1.796 6.066 3.942 1.00 94.75 91 ALA A O 1
ATOM 747 N N . LEU A 1 92 ? -2.570 5.713 1.868 1.00 95.25 92 LEU A N 1
ATOM 748 C CA . LEU A 1 92 ? -3.978 5.605 2.279 1.00 95.25 92 LEU A CA 1
ATOM 749 C C . LEU A 1 92 ? -4.206 4.421 3.226 1.00 95.25 92 LEU A C 1
ATOM 751 O O . LEU A 1 92 ? -4.898 4.548 4.235 1.00 95.25 92 LEU A O 1
ATOM 755 N N . VAL A 1 93 ? -3.613 3.265 2.920 1.00 96.62 93 VAL A N 1
ATOM 756 C CA . VAL A 1 93 ? -3.729 2.080 3.776 1.00 96.62 93 VAL A CA 1
ATOM 757 C C . VAL A 1 93 ? -3.051 2.311 5.124 1.00 96.62 93 VAL A C 1
ATOM 759 O O . VAL A 1 93 ? -3.607 1.921 6.143 1.00 96.62 93 VAL A O 1
ATOM 762 N N . ALA A 1 94 ? -1.894 2.968 5.163 1.00 95.25 94 ALA A N 1
ATOM 763 C CA . ALA A 1 94 ? -1.235 3.314 6.415 1.00 95.25 94 ALA A CA 1
ATOM 764 C C . ALA A 1 94 ? -2.103 4.247 7.277 1.00 95.25 94 ALA A C 1
ATOM 766 O O . ALA A 1 94 ? -2.255 3.994 8.470 1.00 95.25 94 ALA A O 1
ATOM 767 N N . THR A 1 95 ? -2.751 5.253 6.676 1.00 92.94 95 THR A N 1
ATOM 768 C CA . THR A 1 95 ? -3.738 6.101 7.368 1.00 92.94 95 THR A CA 1
ATOM 769 C C . THR A 1 95 ? -4.902 5.280 7.928 1.00 92.94 95 THR A C 1
ATOM 771 O O . THR A 1 95 ? -5.303 5.489 9.072 1.00 92.94 95 THR A O 1
ATOM 774 N N . LEU A 1 96 ? -5.425 4.318 7.158 1.00 94.44 96 LEU A N 1
ATOM 775 C CA . LEU A 1 96 ? -6.473 3.404 7.625 1.00 94.44 96 LEU A CA 1
ATOM 776 C C . LEU A 1 96 ? -5.995 2.546 8.806 1.00 94.44 96 LEU A C 1
ATOM 778 O O . LEU A 1 96 ? -6.702 2.406 9.794 1.00 94.44 96 LEU A O 1
ATOM 782 N N . VAL A 1 97 ? -4.798 1.971 8.725 1.00 94.19 97 VAL A N 1
ATOM 783 C CA . VAL A 1 97 ? -4.226 1.134 9.791 1.00 94.19 97 VAL A CA 1
ATOM 784 C C . VAL A 1 97 ? -4.055 1.944 11.083 1.00 94.19 97 VAL A C 1
ATOM 786 O O . VAL A 1 97 ? -4.492 1.501 12.146 1.00 94.19 97 VAL A O 1
ATOM 789 N N . LEU A 1 98 ? -3.529 3.169 10.986 1.00 91.44 98 LEU A N 1
ATOM 790 C CA . LEU A 1 98 ? -3.401 4.084 12.123 1.00 91.44 98 LEU A CA 1
ATOM 791 C C . LEU A 1 98 ? -4.765 4.469 12.717 1.00 91.44 98 LEU A C 1
ATOM 793 O O . LEU A 1 98 ? -4.910 4.494 13.939 1.00 91.44 98 LEU A O 1
ATOM 797 N N . SER A 1 99 ? -5.787 4.718 11.887 1.00 91.31 99 SER A N 1
ATOM 798 C CA . SER A 1 99 ? -7.138 5.051 12.373 1.00 91.31 99 SER A CA 1
ATOM 799 C C . SER A 1 99 ? -7.838 3.881 13.075 1.00 91.31 99 SER A C 1
ATOM 801 O O . SER A 1 99 ? -8.771 4.092 13.853 1.00 91.31 99 SER A O 1
ATOM 803 N N . ARG A 1 100 ? -7.363 2.650 12.854 1.00 93.50 100 ARG A N 1
ATOM 804 C CA . ARG A 1 100 ? -7.774 1.438 13.579 1.00 93.50 100 ARG A CA 1
ATOM 805 C C . ARG A 1 100 ? -6.981 1.210 14.871 1.00 93.50 100 ARG A C 1
ATOM 807 O O . ARG A 1 100 ? -7.240 0.232 15.563 1.00 93.50 100 ARG A O 1
ATOM 814 N N . GLY A 1 101 ? -6.059 2.110 15.219 1.00 92.44 101 GLY A N 1
ATOM 815 C CA . GLY A 1 101 ? -5.235 2.018 16.427 1.00 92.44 101 GLY A CA 1
ATOM 816 C C . GLY A 1 101 ? -4.053 1.053 16.306 1.00 92.44 101 GLY A C 1
ATOM 817 O O . GLY A 1 101 ? -3.402 0.767 17.309 1.00 92.44 101 GLY A O 1
ATOM 818 N N . VAL A 1 102 ? -3.761 0.566 15.097 1.00 93.19 102 VAL A N 1
ATOM 819 C CA . VAL A 1 102 ? -2.636 -0.333 14.833 1.00 93.19 102 VAL A CA 1
ATOM 820 C C . VAL A 1 102 ? -1.388 0.501 14.560 1.00 93.19 102 VAL A C 1
ATOM 822 O O . VAL A 1 102 ? -1.380 1.387 13.703 1.00 93.19 102 VAL A O 1
ATOM 825 N N . SER A 1 103 ? -0.310 0.213 15.287 1.00 91.56 103 SER A N 1
ATOM 826 C CA . SER A 1 103 ? 0.984 0.857 15.058 1.00 91.56 103 SER A CA 1
ATOM 827 C C . SER A 1 103 ? 1.619 0.344 13.766 1.00 91.56 103 SER A C 1
ATOM 829 O O . SER A 1 103 ? 1.644 -0.858 13.510 1.00 91.56 103 SER A O 1
ATOM 831 N N . LEU A 1 104 ? 2.207 1.246 12.978 1.00 90.12 104 LEU A N 1
ATOM 832 C CA . LEU A 1 104 ? 3.035 0.854 11.833 1.00 90.12 104 LEU A CA 1
ATOM 833 C C . LEU A 1 104 ? 4.363 0.200 12.277 1.00 90.12 104 LEU A C 1
ATOM 835 O O . LEU A 1 104 ? 4.963 -0.551 11.508 1.00 90.12 104 LEU A O 1
ATOM 839 N N . GLY A 1 105 ? 4.770 0.425 13.535 1.00 81.06 105 GLY A N 1
ATOM 840 C CA . GLY A 1 105 ? 5.936 -0.190 14.174 1.00 81.06 105 GLY A CA 1
ATOM 841 C C . GLY A 1 105 ? 7.266 0.085 13.464 1.00 81.06 105 GLY A C 1
ATOM 842 O O . GLY A 1 105 ? 7.370 0.982 12.633 1.00 81.06 105 GLY A O 1
ATOM 843 N N . ASP A 1 106 ? 8.269 -0.747 13.760 1.00 77.88 106 ASP A N 1
ATOM 844 C CA . ASP A 1 106 ? 9.595 -0.714 13.115 1.00 77.88 106 ASP A CA 1
ATOM 845 C C . ASP A 1 106 ? 9.579 -1.268 11.676 1.00 77.88 106 ASP A C 1
ATOM 847 O O . ASP A 1 106 ? 10.603 -1.302 10.994 1.00 77.88 106 ASP A O 1
ATOM 851 N N . PHE A 1 107 ? 8.424 -1.74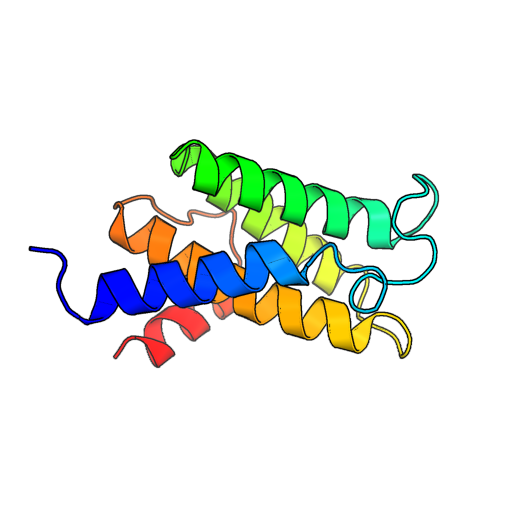6 11.201 1.00 79.00 107 PHE A N 1
ATOM 852 C CA . PHE A 1 107 ? 8.294 -2.328 9.867 1.00 79.00 107 PHE A CA 1
ATOM 853 C C . PHE A 1 107 ? 8.303 -1.266 8.769 1.00 79.00 107 PHE A C 1
ATOM 855 O O . PHE A 1 107 ? 8.694 -1.559 7.640 1.00 79.00 107 PHE A O 1
ATOM 862 N N . VAL A 1 108 ? 7.846 -0.052 9.078 1.00 85.81 108 VAL A N 1
ATOM 863 C CA . VAL A 1 108 ? 7.660 1.024 8.104 1.00 85.81 108 VAL A CA 1
ATOM 864 C C . VAL A 1 108 ? 8.717 2.110 8.338 1.00 85.81 108 VAL A C 1
ATOM 866 O O . VAL A 1 108 ? 8.815 2.619 9.452 1.00 85.81 108 VAL A O 1
ATOM 869 N N . PRO A 1 109 ? 9.503 2.505 7.316 1.00 84.75 109 PRO A N 1
ATOM 870 C CA . PRO A 1 109 ? 10.529 3.534 7.466 1.00 84.75 109 PRO A CA 1
ATOM 871 C C . PRO A 1 109 ? 9.968 4.864 7.988 1.00 84.75 109 PRO A C 1
ATOM 873 O O . PRO A 1 109 ? 8.970 5.364 7.466 1.00 84.75 109 PRO A O 1
ATOM 876 N N . ALA A 1 110 ? 10.657 5.481 8.954 1.00 82.00 110 ALA A N 1
ATOM 877 C CA . ALA A 1 110 ? 10.246 6.751 9.563 1.00 82.00 110 ALA A CA 1
ATOM 878 C C . ALA A 1 110 ? 9.925 7.871 8.546 1.00 82.00 110 ALA A C 1
ATOM 880 O O . ALA A 1 110 ? 8.865 8.480 8.690 1.00 82.00 110 ALA A O 1
ATOM 881 N N . PRO A 1 111 ? 10.707 8.083 7.460 1.00 82.88 111 PRO A N 1
ATOM 882 C CA . PRO A 1 111 ? 10.379 9.112 6.469 1.00 82.88 111 PRO A CA 1
ATOM 883 C C . PRO A 1 111 ? 9.011 8.914 5.801 1.00 82.88 111 PRO A C 1
ATOM 885 O O . PRO A 1 111 ? 8.343 9.879 5.434 1.00 82.88 111 PRO A O 1
ATOM 888 N N . PHE A 1 112 ? 8.573 7.662 5.645 1.00 86.62 112 PHE A N 1
ATOM 889 C CA . PHE A 1 112 ? 7.258 7.357 5.088 1.00 86.62 112 PHE A CA 1
ATOM 890 C C . PHE A 1 112 ? 6.143 7.676 6.089 1.00 86.62 112 PHE A C 1
ATOM 892 O O . PHE A 1 112 ? 5.132 8.269 5.716 1.00 86.62 112 PHE A O 1
ATOM 899 N N . VAL A 1 113 ? 6.342 7.330 7.364 1.00 80.50 113 VAL A N 1
ATOM 900 C CA . VAL A 1 113 ? 5.394 7.649 8.445 1.00 80.50 113 VAL A CA 1
ATOM 901 C C . VAL A 1 113 ? 5.233 9.164 8.594 1.00 80.50 113 VAL A C 1
ATOM 903 O O . VAL A 1 113 ? 4.110 9.664 8.649 1.00 80.50 113 VAL A O 1
ATOM 906 N N . GLU A 1 114 ? 6.338 9.908 8.582 1.00 79.56 114 GLU A N 1
ATOM 907 C CA . GLU A 1 114 ? 6.342 11.373 8.645 1.00 79.56 114 GLU A CA 1
ATOM 908 C C . GLU A 1 114 ? 5.565 11.999 7.479 1.00 79.56 114 GLU A C 1
ATOM 910 O O . GLU A 1 114 ? 4.719 12.871 7.693 1.00 79.56 114 GLU A O 1
ATOM 915 N N . ALA A 1 115 ? 5.782 11.508 6.254 1.00 77.44 115 ALA A N 1
ATOM 916 C CA . ALA A 1 115 ? 5.071 11.983 5.069 1.00 77.44 115 ALA A CA 1
ATOM 917 C C . ALA A 1 115 ? 3.550 11.758 5.150 1.00 77.44 115 ALA A C 1
ATOM 919 O O . ALA A 1 115 ? 2.785 12.552 4.603 1.00 77.44 115 ALA A O 1
ATOM 920 N N . ILE A 1 116 ? 3.088 10.710 5.835 1.00 75.56 116 ILE A N 1
ATOM 921 C CA . ILE A 1 116 ? 1.653 10.477 6.056 1.00 75.56 116 ILE A CA 1
ATOM 922 C C . ILE A 1 116 ? 1.092 11.476 7.071 1.00 75.56 116 ILE A C 1
ATOM 924 O O . ILE A 1 116 ? 0.070 12.107 6.804 1.00 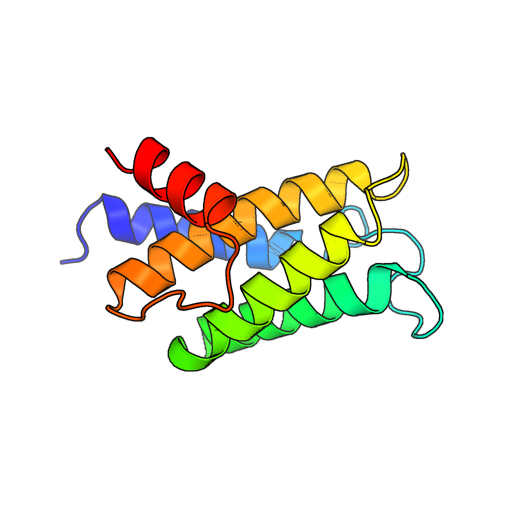75.56 116 ILE A O 1
ATOM 928 N N . CYS A 1 117 ? 1.768 11.657 8.208 1.00 63.41 117 CYS A N 1
ATOM 929 C CA . CYS A 1 117 ? 1.304 12.531 9.289 1.00 63.41 117 CYS A CA 1
ATOM 930 C C . CYS A 1 117 ? 1.202 14.007 8.866 1.00 63.41 117 CYS A C 1
ATOM 932 O O . CYS A 1 117 ? 0.263 14.697 9.263 1.00 63.41 117 CYS A O 1
ATOM 934 N N . VAL A 1 118 ? 2.124 14.483 8.020 1.00 60.28 118 VAL A N 1
ATOM 935 C CA . VAL A 1 118 ? 2.115 15.865 7.499 1.00 60.28 118 VAL A CA 1
ATOM 936 C C . VAL A 1 118 ? 0.923 16.134 6.572 1.00 60.28 118 VAL A C 1
ATOM 938 O O . VAL A 1 118 ? 0.420 17.249 6.549 1.00 60.28 118 VAL A O 1
ATOM 941 N N . ASN A 1 119 ? 0.435 15.130 5.837 1.00 50.75 119 ASN A N 1
ATOM 942 C CA . ASN A 1 119 ? -0.704 15.279 4.919 1.00 50.75 119 ASN A CA 1
ATOM 943 C C . ASN A 1 119 ? -2.077 15.070 5.591 1.00 50.75 119 ASN A C 1
ATOM 945 O O . ASN A 1 119 ? -3.105 15.219 4.933 1.00 50.75 119 ASN A O 1
ATOM 949 N N . ALA A 1 120 ? -2.099 14.694 6.874 1.00 47.03 120 ALA A N 1
ATOM 950 C CA . ALA A 1 120 ? -3.310 14.478 7.671 1.00 47.03 120 ALA A CA 1
ATOM 951 C C . ALA A 1 120 ? -3.606 15.626 8.664 1.00 47.03 120 ALA A C 1
ATOM 953 O O . ALA A 1 120 ? -4.581 15.534 9.413 1.00 47.03 120 ALA A O 1
A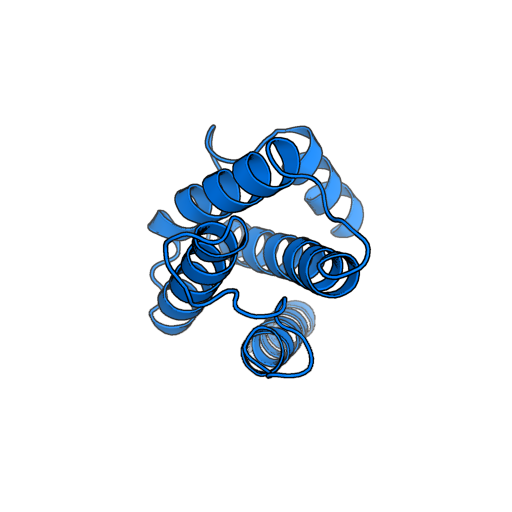TOM 954 N N . SER A 1 121 ? -2.760 16.667 8.678 1.00 37.38 121 SER A N 1
ATOM 955 C CA . SER A 1 121 ? -2.844 17.872 9.524 1.00 37.38 121 SER A CA 1
ATOM 956 C C . SER A 1 121 ? -3.329 19.073 8.716 1.00 37.38 121 SER A C 1
ATOM 958 O O . SER A 1 121 ? -4.067 19.903 9.290 1.00 37.38 121 SER A O 1
#

Secondary structure (DSSP, 8-state):
---HHHHHHHHHHHHHHHHTT-TTTSPTTTTSTTSTHHHHHHHHHHHHHHHHTT-GGGHHHHHHHHHHHHHHS---TTTHHHHHHHHHHHHHHHHHHHHTT---GGGS-HHHHHHHHHTT-

pLDDT: mean 90.02, std 13.0, range [37.38, 98.56]